Protein AF-A0A4Y9PVJ1-F1 (afdb_monomer)

Secondary structure (DSSP, 8-state):
------------------S--HHHHHHHHHTTSHHHHHHHTTSS-TT-HHHHHHHHHHHHHHHHHHHHTT-S-HHHHHHHHHHHHHHHHHHHHHHSHHHHSTT----TTSSHHHHHHHHHHHHHHHHHHHHHHHHHHHHHHHHHHHHHTT--

Structure (mmCIF, N/CA/C/O backbone):
data_AF-A0A4Y9PVJ1-F1
#
_entry.id   AF-A0A4Y9PVJ1-F1
#
loop_
_atom_site.group_PDB
_atom_site.id
_atom_site.type_symbol
_atom_site.label_atom_id
_atom_site.label_alt_id
_atom_site.label_comp_id
_atom_site.label_asym_id
_atom_site.label_entity_id
_atom_site.label_seq_id
_atom_site.pdbx_PDB_ins_code
_atom_site.Cartn_x
_atom_site.Cartn_y
_atom_site.Cartn_z
_atom_site.occupancy
_atom_site.B_iso_or_equiv
_atom_site.auth_seq_id
_atom_site.auth_comp_id
_atom_site.auth_asym_id
_atom_site.auth_atom_id
_atom_site.pdbx_PDB_model_num
ATOM 1 N N . MET A 1 1 ? -62.135 6.440 25.359 1.00 44.59 1 MET A N 1
ATOM 2 C CA . MET A 1 1 ? -61.695 5.369 24.435 1.00 44.59 1 MET A CA 1
ATOM 3 C C . MET A 1 1 ? -60.782 6.029 23.407 1.00 44.59 1 MET A C 1
ATOM 5 O O . MET A 1 1 ? -61.268 6.647 22.480 1.00 44.59 1 MET A O 1
ATOM 9 N N . SER A 1 2 ? -59.519 6.281 23.752 1.00 53.84 2 SER A N 1
ATOM 10 C CA . SER A 1 2 ? -58.382 5.411 23.409 1.00 53.84 2 SER A CA 1
ATOM 11 C C . SER A 1 2 ? -58.440 4.938 21.954 1.00 53.84 2 SER A C 1
ATOM 13 O O . SER A 1 2 ? -58.954 3.860 21.669 1.00 53.84 2 SER A O 1
ATOM 15 N N . HIS A 1 3 ? -57.945 5.765 21.034 1.00 49.00 3 HIS A N 1
ATOM 16 C CA . HIS A 1 3 ? -57.517 5.283 19.727 1.00 49.00 3 HIS A CA 1
ATOM 17 C C . HIS A 1 3 ? -56.040 5.618 19.564 1.00 49.00 3 HIS A C 1
ATOM 19 O O . HIS A 1 3 ? -55.638 6.694 19.129 1.00 49.00 3 HIS A O 1
ATOM 25 N N . ALA A 1 4 ? -55.251 4.668 20.056 1.00 56.28 4 ALA A N 1
ATOM 26 C CA . ALA A 1 4 ? -53.840 4.517 19.802 1.00 56.28 4 ALA A CA 1
ATOM 27 C C . ALA A 1 4 ? -53.595 4.464 18.290 1.00 56.28 4 ALA A C 1
ATOM 29 O O . ALA A 1 4 ? -53.827 3.449 17.643 1.00 56.28 4 ALA A O 1
ATOM 30 N N . ALA A 1 5 ? -53.110 5.564 17.735 1.00 55.66 5 ALA A N 1
ATOM 31 C CA . ALA A 1 5 ? -52.445 5.573 16.440 1.00 55.66 5 ALA A CA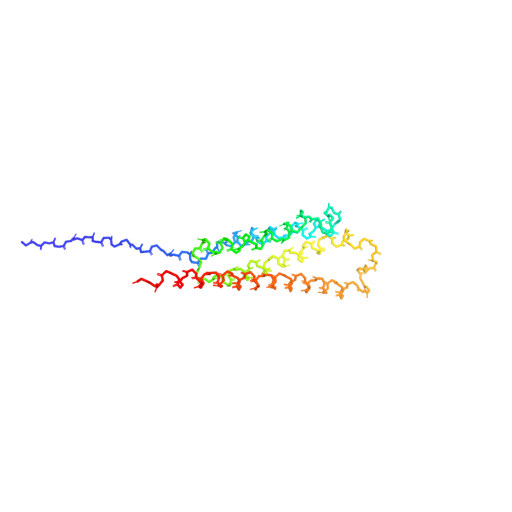 1
ATOM 32 C C . ALA A 1 5 ? -51.217 6.480 16.541 1.00 55.66 5 ALA A C 1
ATOM 34 O O . ALA A 1 5 ? -51.014 7.415 15.771 1.00 55.66 5 ALA A O 1
ATOM 35 N N . SER A 1 6 ? -50.403 6.217 17.563 1.00 55.16 6 SER A N 1
ATOM 36 C CA . SER A 1 6 ? -49.024 6.668 17.618 1.00 55.16 6 SER A CA 1
ATOM 37 C C . SER A 1 6 ? -48.276 5.993 16.472 1.00 55.16 6 SER A C 1
ATOM 39 O O . SER A 1 6 ? -47.779 4.877 16.616 1.00 55.16 6 SER A O 1
ATOM 41 N N . LEU A 1 7 ? -48.215 6.669 15.326 1.00 51.84 7 LEU A N 1
ATOM 42 C CA . LEU A 1 7 ? -47.251 6.395 14.269 1.00 51.84 7 LEU A CA 1
ATOM 43 C C . LEU A 1 7 ? -45.855 6.654 14.847 1.00 51.84 7 LEU A C 1
ATOM 45 O O . LEU A 1 7 ? -45.286 7.734 14.707 1.00 51.84 7 LEU A O 1
ATOM 49 N N . HIS A 1 8 ? -45.328 5.677 15.583 1.00 55.34 8 HIS A N 1
ATOM 50 C CA . HIS A 1 8 ? -43.903 5.573 15.839 1.00 55.34 8 HIS A CA 1
ATOM 51 C C . HIS A 1 8 ? -43.260 5.243 14.499 1.00 55.34 8 HIS A C 1
ATOM 53 O O . HIS A 1 8 ? -43.112 4.085 14.117 1.00 55.34 8 HIS A O 1
ATOM 59 N N . SER A 1 9 ? -42.926 6.294 13.759 1.00 59.53 9 SER A N 1
ATOM 60 C CA . SER A 1 9 ? -41.911 6.238 12.723 1.00 59.53 9 SER A CA 1
ATOM 61 C C . SER A 1 9 ? -40.603 5.890 13.425 1.00 59.53 9 SER A C 1
ATOM 63 O O . SER A 1 9 ? -39.857 6.785 13.816 1.00 59.53 9 SER A O 1
ATOM 65 N N . GLU A 1 10 ? -40.354 4.602 13.671 1.00 61.91 10 GLU A N 1
ATOM 66 C CA . GLU A 1 10 ? -39.024 4.164 14.068 1.00 61.91 10 GLU A CA 1
ATOM 67 C C . GLU A 1 10 ? -38.057 4.644 12.979 1.00 61.91 10 GLU A C 1
ATOM 69 O O . GLU A 1 10 ? -38.246 4.310 11.802 1.00 61.91 10 GLU A O 1
ATOM 74 N N . PRO A 1 11 ? -37.053 5.470 13.322 1.00 59.06 11 PRO A N 1
ATOM 75 C CA . PRO A 1 11 ? -36.020 5.837 12.376 1.00 59.06 11 PRO A CA 1
ATOM 76 C C . PRO A 1 11 ? -35.356 4.545 11.908 1.00 59.06 11 PRO A C 1
ATOM 78 O O . PRO A 1 11 ? -34.665 3.882 12.681 1.00 59.06 11 PRO A O 1
ATOM 81 N N . GLN A 1 12 ? -35.585 4.167 10.649 1.00 62.22 12 GLN A N 1
ATOM 82 C CA . GLN A 1 12 ? -34.888 3.039 10.048 1.00 62.22 12 GLN A CA 1
ATOM 83 C C . GLN A 1 12 ? -33.380 3.279 10.205 1.00 62.22 12 GLN A C 1
ATOM 85 O O . GLN A 1 12 ? -32.890 4.320 9.751 1.00 62.22 12 GLN A O 1
ATOM 90 N N . PRO A 1 13 ? -32.627 2.375 10.857 1.00 50.66 13 PRO A N 1
ATOM 91 C CA . PRO A 1 13 ? -31.193 2.539 10.985 1.00 50.66 13 PRO A CA 1
ATOM 92 C C . PRO A 1 13 ? -30.598 2.468 9.582 1.00 50.66 13 PRO A C 1
ATOM 94 O O . PRO A 1 13 ? -30.535 1.403 8.968 1.00 50.66 13 PRO A O 1
ATOM 97 N N . LEU A 1 14 ? -30.198 3.630 9.061 1.00 58.00 14 LEU A N 1
ATOM 98 C CA . LEU A 1 14 ? -29.535 3.747 7.769 1.00 58.00 14 LEU A CA 1
ATOM 99 C C . LEU A 1 14 ? -28.390 2.723 7.703 1.00 58.00 14 LEU A C 1
ATOM 101 O O . LEU A 1 14 ? -27.620 2.602 8.666 1.00 58.00 14 LEU A O 1
ATOM 105 N N . PRO A 1 15 ? -28.253 1.979 6.591 1.00 51.47 15 PRO A N 1
ATOM 106 C CA . PRO A 1 15 ? -27.235 0.952 6.463 1.00 51.47 15 PRO A CA 1
ATOM 107 C C . PRO A 1 15 ? -25.854 1.577 6.672 1.00 51.47 15 PRO A C 1
ATOM 109 O O . PRO A 1 15 ? -25.400 2.420 5.895 1.00 51.47 15 PRO A O 1
ATOM 112 N N . ARG A 1 16 ? -25.175 1.168 7.752 1.00 55.69 16 ARG A N 1
ATOM 113 C CA . ARG A 1 16 ? -23.785 1.542 8.029 1.00 55.69 16 ARG A CA 1
ATOM 114 C C . ARG A 1 16 ? -22.942 1.056 6.858 1.00 55.69 16 ARG A C 1
ATOM 116 O O . ARG A 1 16 ? -22.674 -0.138 6.750 1.00 55.69 16 ARG A O 1
ATOM 123 N N . ARG A 1 17 ? -22.531 1.973 5.979 1.00 53.47 17 ARG A N 1
ATOM 124 C CA . ARG A 1 17 ? -21.612 1.681 4.874 1.00 53.47 17 ARG A CA 1
ATOM 125 C C . ARG A 1 17 ? -20.253 1.315 5.482 1.00 53.47 17 ARG A C 1
ATOM 127 O O . ARG A 1 17 ? -19.419 2.168 5.769 1.00 53.47 17 ARG A O 1
ATOM 134 N N . SER A 1 18 ? -20.085 0.034 5.784 1.00 54.91 18 SER A N 1
ATOM 135 C CA . SER A 1 18 ? -18.959 -0.549 6.509 1.00 54.91 18 SER A CA 1
ATOM 136 C C . SER A 1 18 ? -17.796 -0.843 5.561 1.00 54.91 18 SER A C 1
ATOM 138 O O . SER A 1 18 ? -17.396 -1.983 5.354 1.00 54.91 18 SER A O 1
ATOM 140 N N . GLY A 1 19 ? -17.229 0.206 4.972 1.00 60.72 19 GLY A N 1
ATOM 141 C CA . GLY A 1 19 ? -16.033 0.098 4.141 1.00 60.72 19 GLY A CA 1
ATOM 142 C C . GLY A 1 19 ? -15.591 1.454 3.607 1.00 60.72 19 GLY A C 1
ATOM 143 O O . GLY A 1 19 ? -16.426 2.290 3.265 1.00 60.72 19 GLY A O 1
ATOM 144 N N . LEU A 1 20 ? -14.275 1.684 3.552 1.00 68.12 20 LEU A N 1
ATOM 145 C CA . LEU A 1 20 ? -13.710 2.826 2.829 1.00 68.12 20 LEU A CA 1
ATOM 146 C C . LEU A 1 20 ? -14.175 2.766 1.359 1.00 68.12 20 LEU A C 1
ATOM 148 O O . LEU A 1 20 ? -14.193 1.677 0.781 1.00 68.12 20 LEU A O 1
ATOM 152 N N . PRO A 1 21 ? -14.572 3.897 0.745 1.00 81.31 21 PRO A N 1
ATOM 153 C CA . PRO A 1 21 ? -14.985 3.895 -0.651 1.00 81.31 21 PRO A CA 1
ATOM 154 C C . PRO A 1 21 ? -13.817 3.444 -1.533 1.00 81.31 21 PRO A C 1
ATOM 156 O O . PRO A 1 21 ? -12.675 3.826 -1.281 1.00 81.31 21 PRO A O 1
ATOM 159 N N . ILE A 1 22 ? -14.104 2.675 -2.589 1.00 76.12 22 ILE A N 1
ATOM 160 C CA . ILE A 1 22 ? -13.098 2.180 -3.550 1.00 76.12 22 ILE A CA 1
ATOM 161 C C . ILE A 1 22 ? -12.188 3.306 -4.055 1.00 76.12 22 ILE A C 1
ATOM 163 O O . ILE A 1 22 ? -10.979 3.126 -4.148 1.00 76.12 22 ILE A O 1
ATOM 167 N N . MET A 1 23 ? -12.744 4.499 -4.274 1.00 78.81 23 MET A N 1
ATOM 168 C CA . MET A 1 23 ? -11.967 5.667 -4.694 1.00 78.81 23 MET A CA 1
ATOM 169 C C . MET A 1 23 ? -10.935 6.109 -3.652 1.00 78.81 23 MET A C 1
ATOM 171 O O . MET A 1 23 ? -9.835 6.496 -4.023 1.00 78.81 23 MET A O 1
ATOM 175 N N . ALA A 1 24 ? -11.235 6.001 -2.353 1.00 79.44 24 ALA A N 1
ATOM 176 C CA . ALA A 1 24 ? -10.250 6.280 -1.309 1.00 79.44 24 ALA A CA 1
ATOM 177 C C . ALA A 1 24 ? -9.152 5.210 -1.265 1.00 79.44 24 ALA A C 1
ATOM 179 O O . ALA A 1 24 ? -8.002 5.546 -1.016 1.00 79.44 24 ALA A O 1
ATOM 180 N N . ILE A 1 25 ? -9.484 3.942 -1.534 1.00 77.25 25 ILE A N 1
ATOM 181 C CA . ILE A 1 25 ? -8.494 2.857 -1.619 1.00 77.25 25 ILE A C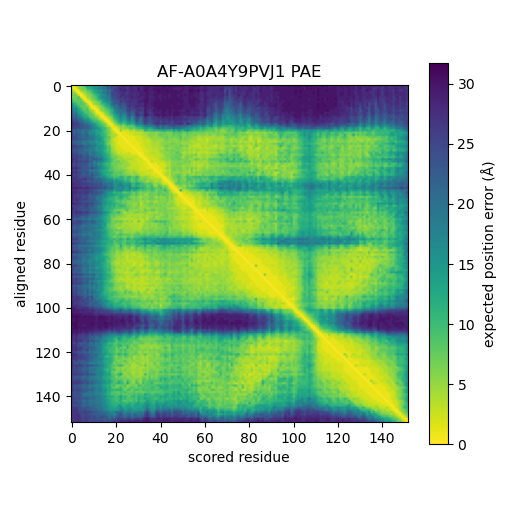A 1
ATOM 182 C C . ILE A 1 25 ? -7.530 3.122 -2.778 1.00 77.25 25 ILE A C 1
ATOM 184 O O . ILE A 1 25 ? -6.321 3.070 -2.579 1.00 77.25 25 ILE A O 1
ATOM 188 N N . ILE A 1 26 ? -8.060 3.462 -3.956 1.00 80.38 26 ILE A N 1
ATOM 189 C CA . ILE A 1 26 ? -7.257 3.780 -5.143 1.00 80.38 26 ILE A CA 1
ATOM 190 C C . ILE A 1 26 ? -6.405 5.028 -4.898 1.00 80.38 26 ILE A C 1
ATOM 192 O O . ILE A 1 26 ? -5.207 4.996 -5.158 1.00 80.38 26 ILE A O 1
ATOM 196 N N . ALA A 1 27 ? -6.987 6.102 -4.355 1.00 81.38 27 ALA A N 1
ATOM 197 C CA . ALA A 1 27 ? -6.254 7.332 -4.063 1.00 81.38 27 ALA A CA 1
ATOM 198 C C . ALA A 1 27 ? -5.105 7.085 -3.076 1.00 81.38 27 ALA A C 1
ATOM 200 O O . ALA A 1 27 ? -3.972 7.473 -3.340 1.00 81.38 27 ALA A O 1
ATOM 201 N N . LEU A 1 28 ? -5.369 6.381 -1.971 1.00 81.00 28 LEU A N 1
ATOM 202 C CA . LEU A 1 28 ? -4.340 6.034 -0.991 1.00 81.00 28 LEU A CA 1
ATOM 203 C C . LEU A 1 28 ? -3.262 5.130 -1.595 1.00 81.00 28 LEU A C 1
ATOM 205 O O . LEU A 1 28 ? -2.082 5.350 -1.339 1.00 81.00 28 LEU A O 1
ATOM 209 N N . ALA A 1 29 ? -3.643 4.147 -2.410 1.00 80.00 29 ALA A N 1
ATOM 210 C CA . ALA A 1 29 ? -2.696 3.278 -3.098 1.00 80.00 29 ALA A CA 1
ATOM 211 C C . ALA A 1 29 ? -1.792 4.063 -4.063 1.00 80.00 29 ALA A C 1
ATOM 213 O O . ALA A 1 29 ? -0.586 3.823 -4.099 1.00 80.00 29 ALA A O 1
ATOM 214 N N . ALA A 1 30 ? -2.360 5.024 -4.796 1.00 81.31 30 ALA A N 1
ATOM 215 C CA . ALA A 1 30 ? -1.637 5.845 -5.758 1.00 81.31 30 ALA A CA 1
ATOM 216 C C . ALA A 1 30 ? -0.567 6.726 -5.098 1.00 81.31 30 ALA A C 1
ATOM 218 O O . ALA A 1 30 ? 0.472 6.946 -5.708 1.00 81.31 30 ALA A O 1
ATOM 219 N N . LEU A 1 31 ? -0.756 7.162 -3.844 1.00 84.44 31 LEU A N 1
ATOM 220 C CA . LEU A 1 31 ? 0.240 7.967 -3.119 1.00 84.44 31 LEU A CA 1
ATOM 221 C C . LEU A 1 31 ? 1.599 7.275 -2.967 1.00 84.44 31 LEU A C 1
ATOM 223 O O . LEU A 1 31 ? 2.603 7.954 -2.785 1.00 84.44 31 LEU A O 1
ATOM 227 N N . ARG A 1 32 ? 1.642 5.941 -3.023 1.00 81.12 32 ARG A N 1
ATOM 228 C CA . ARG A 1 32 ? 2.896 5.193 -2.907 1.00 81.12 32 ARG A CA 1
ATOM 229 C C . ARG A 1 32 ? 3.701 5.150 -4.204 1.00 81.12 32 ARG A C 1
ATOM 231 O O . ARG A 1 32 ? 4.889 4.881 -4.145 1.00 81.12 32 ARG A O 1
ATOM 238 N N . VAL A 1 33 ? 3.077 5.397 -5.353 1.00 78.88 33 VAL A N 1
ATOM 239 C CA . VAL A 1 33 ? 3.718 5.233 -6.668 1.00 78.88 33 VAL A CA 1
ATOM 240 C C . VAL A 1 33 ? 4.789 6.296 -6.961 1.00 78.88 33 VAL A C 1
ATOM 242 O O . VAL A 1 33 ? 5.851 5.904 -7.433 1.00 78.88 33 VAL A O 1
ATOM 245 N N . PRO A 1 34 ? 4.584 7.603 -6.686 1.00 79.06 34 PRO A N 1
ATOM 246 C CA . PRO A 1 34 ? 5.541 8.632 -7.087 1.00 79.06 34 PRO A CA 1
ATOM 247 C C . PRO A 1 34 ? 6.932 8.455 -6.479 1.00 79.06 34 PRO A C 1
ATOM 249 O O . PRO A 1 34 ? 7.910 8.610 -7.195 1.00 79.06 34 PRO A O 1
ATOM 252 N N . GLY A 1 35 ? 7.024 8.120 -5.187 1.00 79.88 35 GLY A N 1
ATOM 253 C CA . GLY A 1 35 ? 8.302 8.071 -4.466 1.00 79.88 35 GLY A CA 1
ATOM 254 C C . GLY A 1 35 ? 9.324 7.108 -5.077 1.00 79.88 35 GLY A C 1
ATOM 255 O O . GLY A 1 35 ? 10.360 7.575 -5.538 1.00 79.88 35 GLY A O 1
ATOM 256 N N . PRO A 1 36 ? 9.016 5.801 -5.157 1.00 77.00 36 PRO A N 1
ATOM 257 C CA . PRO A 1 36 ? 9.905 4.815 -5.768 1.00 77.00 36 PRO A CA 1
ATOM 258 C C . PRO A 1 36 ? 10.232 5.125 -7.231 1.00 77.00 36 PRO A C 1
ATOM 260 O O . PRO A 1 36 ? 11.357 4.939 -7.663 1.00 77.00 36 PRO A O 1
ATOM 263 N N . VAL A 1 37 ? 9.265 5.642 -7.998 1.00 79.12 37 VAL A N 1
ATOM 264 C CA . VAL A 1 37 ? 9.491 5.988 -9.410 1.00 79.12 37 VAL A CA 1
ATOM 265 C C . VAL A 1 37 ? 10.467 7.161 -9.554 1.00 79.12 37 VAL A C 1
ATOM 267 O O . VAL A 1 37 ? 11.302 7.151 -10.448 1.00 79.12 37 VAL A O 1
ATOM 270 N N . LEU A 1 38 ? 10.371 8.173 -8.689 1.00 79.88 38 LEU A N 1
ATOM 271 C CA . LEU A 1 38 ? 11.276 9.327 -8.686 1.00 79.88 38 LEU A CA 1
ATOM 272 C C . LEU A 1 38 ? 12.705 8.946 -8.268 1.00 79.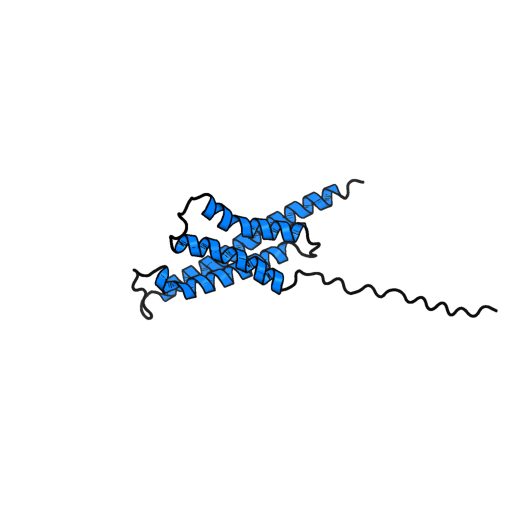88 38 LEU A C 1
ATOM 274 O O . LEU A 1 38 ? 13.659 9.479 -8.831 1.00 79.88 38 LEU A O 1
ATOM 278 N N . GLU A 1 39 ? 12.843 8.049 -7.290 1.00 81.38 39 GLU A N 1
ATOM 279 C CA . GLU A 1 39 ? 14.133 7.504 -6.847 1.00 81.38 39 GLU A CA 1
ATOM 280 C C . GLU A 1 39 ? 14.790 6.667 -7.950 1.00 81.38 39 GLU A C 1
ATOM 282 O O . GLU A 1 39 ? 15.950 6.890 -8.287 1.00 81.38 39 GLU A O 1
ATOM 287 N N . ASP A 1 40 ? 14.027 5.784 -8.594 1.00 76.25 40 ASP A N 1
ATOM 288 C CA . ASP A 1 40 ? 14.543 4.923 -9.660 1.00 76.25 40 ASP A CA 1
ATOM 289 C C . ASP A 1 40 ? 14.894 5.685 -10.945 1.00 76.25 40 ASP A C 1
ATOM 291 O O . ASP A 1 40 ? 15.777 5.269 -11.688 1.00 76.25 40 ASP A O 1
ATOM 295 N N . LEU A 1 41 ? 14.241 6.823 -11.201 1.00 76.81 41 LEU A N 1
ATOM 296 C CA . LEU A 1 41 ? 14.619 7.745 -12.278 1.00 76.81 41 LEU A CA 1
ATOM 297 C C . LEU A 1 41 ? 15.865 8.586 -11.944 1.00 76.81 41 LEU A C 1
ATOM 299 O O . LEU A 1 41 ? 16.280 9.406 -12.761 1.00 76.81 41 LEU A O 1
ATOM 303 N N . GLY A 1 42 ? 16.433 8.445 -10.742 1.00 74.50 42 GLY A N 1
ATOM 304 C CA . GLY A 1 42 ? 17.575 9.236 -10.280 1.00 74.50 42 GLY A CA 1
ATOM 305 C C . GLY A 1 42 ? 17.252 10.713 -10.034 1.00 74.50 42 GLY A C 1
ATOM 306 O O . GLY A 1 42 ? 18.163 11.525 -9.912 1.00 74.50 42 GLY A O 1
ATOM 307 N N . ILE A 1 43 ? 15.965 11.082 -9.975 1.00 76.12 43 ILE A N 1
ATOM 308 C CA . ILE A 1 43 ? 15.521 12.455 -9.675 1.00 76.12 43 ILE A CA 1
ATOM 309 C C . ILE A 1 43 ? 15.660 12.734 -8.175 1.00 76.12 43 ILE A C 1
ATOM 311 O O . ILE A 1 43 ? 15.950 13.860 -7.775 1.00 76.12 43 ILE A O 1
ATOM 315 N N . LEU A 1 44 ? 15.430 11.712 -7.351 1.00 74.75 44 LEU A N 1
ATOM 316 C CA . LEU A 1 44 ? 15.718 11.734 -5.922 1.00 74.75 44 LEU A CA 1
ATOM 317 C C . LEU A 1 44 ? 16.950 10.875 -5.661 1.00 74.75 44 LEU A C 1
ATOM 319 O O . LEU A 1 44 ? 17.005 9.726 -6.094 1.00 74.75 44 LEU A O 1
ATOM 323 N N . GLU A 1 45 ? 17.923 11.415 -4.932 1.00 74.25 45 GLU A N 1
ATOM 324 C CA . GLU A 1 45 ? 19.096 10.642 -4.540 1.00 74.25 45 GLU A CA 1
ATOM 325 C C . GLU A 1 45 ? 18.713 9.608 -3.469 1.00 74.25 45 GLU A C 1
ATOM 327 O O . GLU A 1 45 ? 18.118 9.923 -2.428 1.00 74.25 45 GLU A O 1
ATOM 332 N N . ALA A 1 46 ? 19.060 8.346 -3.731 1.00 63.69 46 ALA A N 1
ATOM 333 C CA . ALA A 1 46 ? 18.821 7.252 -2.803 1.00 63.69 46 ALA A CA 1
ATOM 334 C C . ALA A 1 46 ? 19.560 7.508 -1.478 1.00 63.69 46 ALA A C 1
ATOM 336 O O . ALA A 1 46 ? 20.782 7.651 -1.441 1.00 63.69 46 ALA A O 1
ATOM 337 N N . GLY A 1 47 ? 18.811 7.556 -0.373 1.00 63.50 47 GLY A N 1
ATOM 338 C CA . GLY A 1 47 ? 19.347 7.832 0.965 1.00 63.50 47 GLY A CA 1
ATOM 339 C C . GLY A 1 47 ? 19.175 9.271 1.458 1.00 63.50 47 GLY A C 1
ATOM 340 O O . GLY A 1 47 ? 19.412 9.528 2.641 1.00 63.50 47 GLY A O 1
ATOM 341 N N . GLU A 1 48 ? 18.685 10.194 0.628 1.00 77.88 48 GLU A N 1
ATOM 342 C CA . GLU A 1 48 ? 18.226 11.486 1.132 1.00 77.88 48 GLU A CA 1
ATOM 343 C C . GLU A 1 48 ? 16.978 11.328 2.009 1.00 77.88 48 GLU A C 1
ATOM 345 O O . GLU A 1 48 ? 16.076 10.528 1.737 1.00 77.88 48 GLU A O 1
ATOM 350 N N . TRP A 1 49 ? 16.882 12.160 3.051 1.00 74.19 49 TRP A N 1
ATOM 351 C CA . TRP A 1 49 ? 15.718 12.196 3.942 1.00 74.19 49 TRP A CA 1
ATOM 352 C C . TRP A 1 49 ? 14.400 12.366 3.179 1.00 74.19 49 TRP A C 1
ATOM 354 O O . TRP A 1 49 ? 13.384 11.798 3.578 1.00 74.19 49 TRP A O 1
ATOM 364 N N . THR A 1 50 ? 14.421 13.102 2.067 1.00 73.44 50 THR A N 1
ATOM 365 C CA . THR A 1 50 ? 13.264 13.310 1.192 1.00 73.44 50 THR A CA 1
ATOM 366 C C . THR A 1 50 ? 12.786 12.002 0.559 1.00 73.44 50 THR A C 1
ATOM 368 O O . THR A 1 50 ? 11.589 11.724 0.617 1.00 73.44 50 THR A O 1
ATOM 371 N N . SER A 1 51 ? 13.693 11.169 0.030 1.00 69.75 51 SER A N 1
ATOM 372 C CA . SER A 1 51 ? 13.359 9.858 -0.554 1.00 69.75 51 SER A CA 1
ATOM 373 C C . SER A 1 51 ? 12.750 8.922 0.498 1.00 69.75 51 SER A C 1
ATOM 375 O O . SER A 1 51 ? 11.661 8.365 0.317 1.00 69.75 51 SER A O 1
ATOM 377 N N . VAL A 1 52 ? 13.382 8.851 1.676 1.00 72.38 52 VAL A N 1
ATOM 378 C CA . VAL A 1 52 ? 12.894 8.038 2.801 1.00 72.38 52 VAL A CA 1
ATOM 379 C C . VAL A 1 52 ? 11.493 8.482 3.223 1.00 72.38 52 VAL A C 1
ATOM 381 O O . VAL A 1 52 ? 10.585 7.659 3.347 1.00 72.38 52 VAL A O 1
ATOM 384 N N . LEU A 1 53 ? 11.280 9.785 3.413 1.00 78.94 53 LEU A N 1
ATOM 385 C CA . LEU A 1 53 ? 9.971 10.317 3.780 1.00 78.94 53 LEU A CA 1
ATOM 386 C C . LEU A 1 53 ? 8.918 9.996 2.720 1.00 78.94 53 LEU A C 1
ATOM 388 O O . LEU A 1 53 ? 7.823 9.570 3.076 1.00 78.94 53 LEU A O 1
ATOM 392 N N . LEU A 1 54 ? 9.237 10.143 1.436 1.00 77.06 54 LEU A N 1
ATOM 393 C CA . LEU A 1 54 ? 8.291 9.902 0.348 1.00 77.06 54 LEU A CA 1
ATOM 394 C C . LEU A 1 54 ? 7.926 8.414 0.205 1.00 77.06 54 LEU A C 1
ATOM 396 O O . LEU A 1 54 ? 6.792 8.091 -0.147 1.00 77.06 54 LEU A O 1
ATOM 400 N N . SER A 1 55 ? 8.849 7.512 0.544 1.00 72.56 55 SER A N 1
ATOM 401 C CA . SER A 1 55 ? 8.630 6.062 0.539 1.00 72.56 55 SER A CA 1
ATOM 402 C C . SER A 1 55 ? 7.797 5.581 1.740 1.00 72.56 55 SER A C 1
ATOM 404 O O . SER A 1 55 ? 6.889 4.755 1.593 1.00 72.56 55 SER A O 1
AT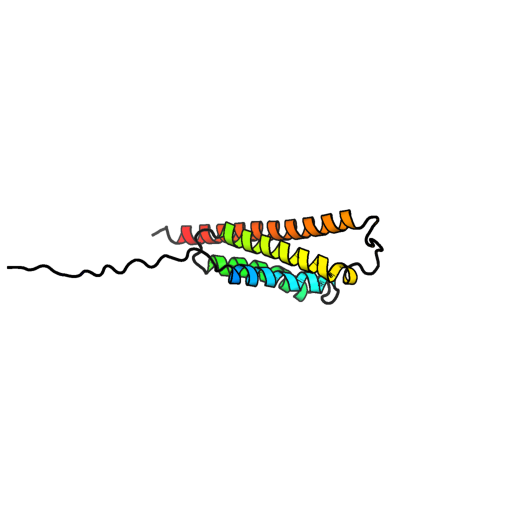OM 406 N N . TRP A 1 56 ? 8.036 6.141 2.934 1.00 75.19 56 TRP A N 1
ATOM 407 C CA . TRP A 1 56 ? 7.370 5.715 4.176 1.00 75.19 56 TRP A CA 1
ATOM 408 C C . TRP A 1 56 ? 6.077 6.476 4.502 1.00 75.19 56 TRP A C 1
ATOM 410 O O . TRP A 1 56 ? 5.169 5.903 5.116 1.00 75.19 56 TRP A O 1
ATOM 420 N N . ALA A 1 57 ? 5.943 7.737 4.083 1.00 80.50 57 ALA A N 1
ATOM 421 C CA . ALA A 1 57 ? 4.761 8.559 4.355 1.00 80.50 57 ALA A CA 1
ATOM 422 C C . ALA A 1 57 ? 3.440 7.935 3.860 1.00 80.50 57 ALA A C 1
ATOM 424 O O . ALA A 1 57 ? 2.466 7.969 4.619 1.00 80.50 57 ALA A O 1
ATOM 425 N N . PRO A 1 58 ? 3.363 7.308 2.668 1.00 79.12 58 PRO A N 1
ATOM 426 C CA . PRO A 1 58 ? 2.139 6.660 2.200 1.00 79.12 58 PRO A CA 1
ATOM 427 C C . PRO A 1 58 ? 1.691 5.526 3.129 1.00 79.12 58 PRO A C 1
ATOM 429 O O . PRO A 1 58 ? 0.517 5.445 3.486 1.00 79.12 58 PRO A O 1
ATOM 432 N N . VAL A 1 59 ? 2.628 4.690 3.588 1.00 74.94 59 VAL A N 1
ATOM 433 C CA . VAL A 1 59 ? 2.333 3.568 4.494 1.00 74.94 59 VAL A CA 1
ATOM 434 C C . VAL A 1 59 ? 1.841 4.083 5.847 1.00 74.94 59 VAL A C 1
ATOM 436 O O . VAL A 1 59 ? 0.830 3.601 6.364 1.00 74.94 59 VAL A O 1
ATOM 439 N N . ALA A 1 60 ? 2.506 5.103 6.396 1.00 79.38 60 ALA A N 1
ATOM 440 C CA . ALA A 1 60 ? 2.080 5.753 7.632 1.00 79.38 60 ALA A CA 1
ATOM 441 C C . ALA A 1 60 ? 0.668 6.3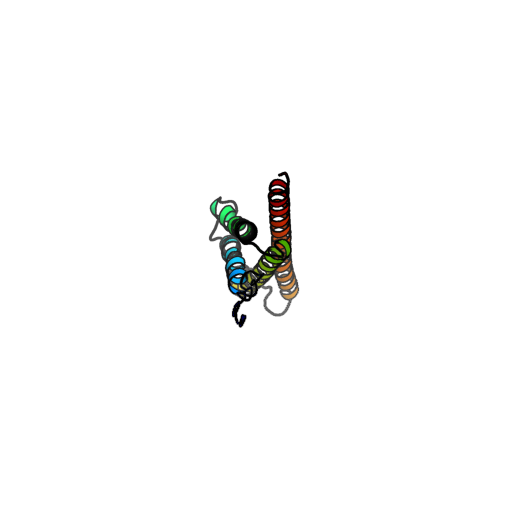53 7.500 1.00 79.38 60 ALA A C 1
ATOM 443 O O . ALA A 1 60 ? -0.166 6.192 8.395 1.00 79.38 60 ALA A O 1
ATOM 444 N N . LEU A 1 61 ? 0.366 6.975 6.357 1.00 83.00 61 LEU A N 1
ATOM 445 C CA . LEU A 1 61 ? -0.944 7.555 6.080 1.00 83.00 61 LEU A CA 1
ATOM 446 C C . LEU A 1 61 ? -2.044 6.489 6.003 1.00 83.00 61 LEU A C 1
ATOM 448 O O . LEU A 1 61 ? -3.126 6.695 6.551 1.00 83.00 61 LEU A O 1
ATOM 452 N N . TRP A 1 62 ? -1.793 5.333 5.380 1.00 81.44 62 TRP A N 1
ATOM 453 C CA . TRP A 1 62 ? -2.770 4.236 5.329 1.00 81.44 62 TRP A CA 1
ATOM 454 C C . TRP A 1 62 ? -3.149 3.753 6.726 1.00 81.44 62 TRP A C 1
ATOM 456 O O . TRP A 1 62 ? -4.333 3.572 7.024 1.00 81.44 62 TRP A O 1
ATOM 466 N N . ILE A 1 63 ? -2.142 3.582 7.588 1.00 73.69 63 ILE A N 1
ATOM 467 C CA . ILE A 1 63 ? -2.329 3.176 8.982 1.00 73.69 63 ILE A CA 1
ATOM 468 C C . ILE A 1 63 ? -3.141 4.243 9.719 1.00 73.69 63 ILE A C 1
ATOM 470 O O . ILE A 1 63 ? -4.149 3.910 10.340 1.00 73.69 63 ILE A O 1
ATOM 474 N N . ALA A 1 64 ? -2.767 5.521 9.600 1.00 78.75 64 ALA A N 1
ATOM 475 C CA . ALA A 1 64 ? -3.481 6.624 10.238 1.00 78.75 64 ALA A CA 1
ATOM 476 C C . ALA A 1 64 ? -4.958 6.671 9.817 1.00 78.75 64 ALA A C 1
ATOM 478 O O . ALA A 1 64 ? -5.844 6.722 10.671 1.00 78.75 64 ALA A O 1
ATOM 479 N N . VAL A 1 65 ? -5.249 6.572 8.516 1.00 79.25 65 VAL A N 1
ATOM 480 C CA . VAL A 1 65 ? -6.625 6.584 8.000 1.00 79.25 65 VAL A CA 1
ATOM 481 C C . VAL A 1 65 ? -7.437 5.418 8.560 1.00 79.25 65 VAL A C 1
ATOM 483 O O . VAL A 1 65 ? -8.579 5.619 8.970 1.00 79.25 65 VAL A O 1
ATOM 486 N N . VAL A 1 66 ? -6.871 4.210 8.605 1.00 75.69 66 VAL A N 1
ATOM 487 C CA . VAL A 1 66 ? -7.561 3.006 9.097 1.00 75.69 66 VAL A CA 1
ATOM 488 C C . VAL A 1 66 ? -7.732 2.999 10.618 1.00 75.69 66 VAL A C 1
ATOM 490 O O . VAL A 1 66 ? -8.703 2.428 11.112 1.00 75.69 66 VAL A O 1
ATOM 493 N N . VAL A 1 67 ? -6.831 3.639 11.364 1.00 71.44 67 VAL A N 1
ATOM 494 C CA . VAL A 1 67 ? -6.963 3.816 12.818 1.00 71.44 67 VAL A CA 1
ATOM 495 C C . VAL A 1 67 ? -8.029 4.866 13.149 1.00 71.44 67 VAL A C 1
ATOM 497 O O . VAL A 1 67 ? -8.833 4.645 14.052 1.00 71.44 67 VAL A O 1
ATOM 500 N N . ILE A 1 68 ? -8.075 5.980 12.409 1.00 75.94 68 ILE A N 1
ATOM 501 C CA . ILE A 1 68 ? -9.020 7.085 12.647 1.00 75.94 68 ILE A CA 1
ATOM 502 C C . ILE A 1 68 ? -10.431 6.737 12.148 1.00 75.94 68 ILE A C 1
ATOM 504 O O . ILE A 1 68 ? -11.427 7.105 12.772 1.00 75.94 68 ILE A O 1
ATOM 508 N N . ARG A 1 69 ? -10.556 6.032 11.016 1.00 75.06 69 ARG A N 1
ATOM 509 C CA . ARG A 1 69 ? -11.857 5.637 10.459 1.00 75.06 69 ARG A CA 1
ATOM 510 C C . ARG A 1 69 ? -12.341 4.333 11.104 1.00 75.06 69 ARG A C 1
ATOM 512 O O . ARG A 1 69 ? -11.615 3.343 11.092 1.00 75.06 69 ARG A O 1
ATOM 519 N N . PRO A 1 70 ? -13.601 4.254 11.566 1.00 64.12 70 PRO A N 1
ATOM 520 C CA . PRO A 1 70 ? -14.180 3.008 12.055 1.00 64.12 70 PRO A CA 1
ATOM 521 C C . PRO A 1 70 ? -14.457 2.037 10.894 1.00 64.12 70 PRO A C 1
ATOM 523 O O . PRO A 1 70 ? -15.574 1.929 10.393 1.00 64.12 70 PRO A O 1
ATOM 526 N N . VAL A 1 71 ? -13.428 1.313 10.450 1.00 68.62 71 VAL A N 1
ATOM 527 C CA . VAL A 1 71 ? -13.549 0.211 9.487 1.00 68.62 71 VAL A CA 1
ATOM 528 C C . VAL A 1 71 ? -13.749 -1.119 10.207 1.00 68.62 71 VAL A C 1
ATOM 530 O O . VAL A 1 71 ? -13.080 -1.433 11.192 1.00 68.62 71 VAL A O 1
ATOM 533 N N . ALA A 1 72 ? -14.674 -1.931 9.690 1.00 69.00 72 ALA A N 1
ATOM 534 C CA . ALA A 1 72 ? -15.011 -3.231 10.270 1.00 69.00 72 ALA A CA 1
ATOM 535 C C . ALA A 1 72 ? -13.830 -4.219 10.229 1.00 69.00 72 ALA A C 1
ATOM 537 O O . ALA A 1 72 ? -13.679 -5.042 11.129 1.00 69.00 72 ALA A O 1
ATOM 538 N N . ARG A 1 73 ? -12.987 -4.130 9.190 1.00 74.38 73 ARG A N 1
ATOM 539 C CA . ARG A 1 73 ? -11.868 -5.049 8.927 1.00 74.38 73 ARG A CA 1
ATOM 540 C C . ARG A 1 73 ? -10.593 -4.256 8.577 1.00 74.38 73 ARG A C 1
ATOM 542 O O . ARG A 1 73 ? -10.256 -4.147 7.397 1.00 74.38 73 ARG A O 1
ATOM 549 N N . PRO A 1 74 ? -9.894 -3.678 9.574 1.00 73.50 74 PRO A N 1
ATOM 550 C CA . PRO A 1 74 ? -8.747 -2.791 9.350 1.00 73.50 74 PRO A CA 1
ATOM 551 C C . PRO A 1 74 ? -7.600 -3.489 8.611 1.00 73.50 74 PRO A C 1
ATOM 553 O O . PRO A 1 74 ? -7.108 -2.957 7.623 1.00 73.50 74 PRO A O 1
ATOM 556 N N . PHE A 1 75 ? -7.255 -4.719 9.012 1.00 76.31 75 PHE A N 1
ATOM 557 C CA . PHE A 1 75 ? -6.211 -5.516 8.362 1.00 76.31 75 PHE A CA 1
ATOM 558 C C . PHE A 1 75 ? -6.472 -5.701 6.861 1.00 76.31 75 PHE A C 1
ATOM 560 O O . PHE A 1 75 ? -5.642 -5.334 6.037 1.00 76.31 75 PHE A O 1
ATOM 567 N N . LEU A 1 76 ? -7.660 -6.202 6.501 1.00 76.94 76 LEU A N 1
ATOM 568 C CA . LEU A 1 76 ? -8.026 -6.441 5.100 1.00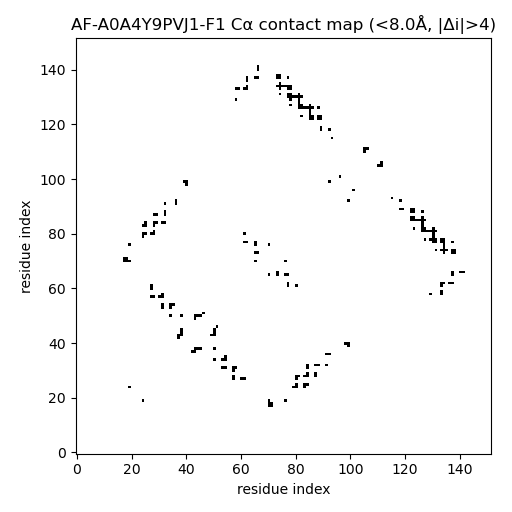 76.94 76 LEU A CA 1
ATOM 569 C C . LEU A 1 76 ? -8.098 -5.149 4.285 1.00 76.94 76 LEU A C 1
ATOM 571 O O . LEU A 1 76 ? -7.821 -5.167 3.091 1.00 76.94 76 LEU A O 1
ATOM 575 N N . THR A 1 77 ? -8.439 -4.029 4.924 1.00 80.94 77 THR A N 1
ATOM 576 C CA . THR A 1 77 ? -8.481 -2.730 4.250 1.00 80.94 77 THR A CA 1
ATOM 577 C C . THR A 1 77 ? -7.078 -2.264 3.872 1.00 80.94 77 THR A C 1
ATOM 579 O O . THR A 1 77 ? -6.854 -1.905 2.721 1.00 80.94 77 THR A O 1
ATOM 582 N N . VAL A 1 78 ? -6.114 -2.323 4.798 1.00 79.12 78 VAL A N 1
ATOM 583 C CA . VAL A 1 78 ? -4.718 -1.951 4.498 1.00 79.12 78 VAL A CA 1
ATOM 584 C C . VAL A 1 78 ? -4.072 -2.949 3.540 1.00 79.12 78 VAL A C 1
ATOM 586 O O . VAL A 1 78 ? -3.354 -2.537 2.634 1.00 79.12 78 VAL A O 1
ATOM 589 N N . LEU A 1 79 ? -4.380 -4.243 3.669 1.00 79.94 79 LEU A N 1
ATOM 590 C CA . LEU A 1 79 ? -3.915 -5.262 2.731 1.00 79.94 79 LEU A CA 1
ATOM 591 C C . LEU A 1 79 ? -4.410 -4.979 1.306 1.00 79.94 79 LEU A C 1
ATOM 593 O O . LEU A 1 79 ? -3.622 -5.040 0.368 1.00 79.94 79 LEU A O 1
ATOM 597 N N . ALA A 1 80 ? -5.687 -4.620 1.142 1.00 80.75 80 ALA A N 1
ATOM 598 C CA . ALA A 1 80 ? -6.249 -4.253 -0.155 1.00 80.75 80 ALA A CA 1
ATOM 599 C C . ALA A 1 80 ? -5.601 -2.984 -0.731 1.00 80.75 80 ALA A C 1
ATOM 601 O O . ALA A 1 80 ? -5.296 -2.947 -1.924 1.00 80.75 80 ALA A O 1
ATOM 602 N N . ILE A 1 81 ? -5.341 -1.967 0.102 1.00 83.75 81 ILE A N 1
ATOM 603 C CA . ILE A 1 81 ? -4.612 -0.758 -0.315 1.00 83.75 81 ILE A CA 1
ATOM 604 C C . ILE A 1 81 ? -3.192 -1.125 -0.771 1.00 83.75 81 ILE A C 1
ATOM 606 O O . ILE A 1 81 ? -2.779 -0.723 -1.857 1.00 83.75 81 ILE A O 1
ATOM 610 N N . GLY A 1 82 ? -2.468 -1.943 -0.002 1.00 81.44 82 GLY A N 1
ATOM 611 C CA . GLY A 1 82 ? -1.117 -2.386 -0.346 1.00 81.44 82 GLY A CA 1
ATOM 612 C C . GLY A 1 82 ? -1.069 -3.223 -1.625 1.00 81.44 82 GLY A C 1
ATOM 613 O O . GLY A 1 82 ? -0.258 -2.942 -2.505 1.00 81.44 82 GLY A O 1
ATOM 614 N N . ALA A 1 83 ? -1.984 -4.179 -1.797 1.00 80.25 83 ALA A N 1
ATOM 615 C CA . ALA A 1 83 ? -2.093 -4.959 -3.030 1.00 80.25 83 ALA A CA 1
ATOM 616 C C . ALA A 1 83 ? -2.386 -4.063 -4.246 1.00 80.25 83 ALA A C 1
ATOM 618 O O . ALA A 1 83 ? -1.710 -4.170 -5.267 1.00 80.25 83 ALA A O 1
ATOM 619 N N . THR A 1 84 ? -3.326 -3.120 -4.110 1.00 83.44 84 THR A N 1
ATOM 620 C CA . THR A 1 84 ? -3.641 -2.136 -5.161 1.00 83.44 84 THR A CA 1
ATOM 621 C C . THR A 1 84 ? -2.423 -1.269 -5.482 1.00 83.44 84 THR A C 1
ATOM 623 O O . THR A 1 84 ? -2.137 -1.024 -6.649 1.00 83.44 84 THR A O 1
ATOM 626 N N . SER A 1 85 ? -1.660 -0.856 -4.464 1.00 82.00 85 SER A N 1
ATOM 627 C CA . SER A 1 85 ? -0.429 -0.085 -4.661 1.00 82.00 85 SER A CA 1
ATOM 628 C C . SER A 1 85 ? 0.619 -0.875 -5.443 1.00 82.00 85 SER A C 1
ATOM 630 O O . SER A 1 85 ? 1.230 -0.316 -6.342 1.00 82.00 85 SER A O 1
ATOM 632 N N . GLY A 1 86 ? 0.771 -2.178 -5.171 1.00 81.44 86 GLY A N 1
ATOM 633 C CA . GLY A 1 86 ? 1.677 -3.055 -5.915 1.00 81.44 86 GLY A CA 1
ATOM 634 C C . GLY A 1 86 ? 1.278 -3.183 -7.379 1.00 81.44 86 GLY A C 1
ATOM 635 O O . GLY A 1 86 ? 2.130 -3.089 -8.253 1.00 81.44 86 GLY A O 1
ATOM 636 N N . VAL A 1 87 ? -0.021 -3.320 -7.662 1.00 85.81 87 VAL A N 1
ATOM 637 C CA . VAL A 1 87 ? -0.535 -3.339 -9.042 1.00 85.81 87 VAL A CA 1
ATOM 638 C C . VAL A 1 87 ? -0.229 -2.026 -9.762 1.00 85.81 87 VAL A C 1
ATOM 640 O O . VAL A 1 87 ? 0.295 -2.052 -10.872 1.00 85.81 87 VAL A O 1
ATOM 643 N N . LEU A 1 88 ? -0.515 -0.879 -9.138 1.00 82.75 88 LEU A N 1
ATOM 644 C CA . LEU A 1 88 ? -0.214 0.430 -9.725 1.00 82.75 88 LEU A CA 1
ATOM 645 C C . LEU A 1 88 ? 1.288 0.623 -9.954 1.00 82.75 88 LEU A C 1
ATOM 647 O O . LEU A 1 88 ? 1.683 1.169 -10.979 1.00 82.75 88 LEU A O 1
ATOM 651 N N . LEU A 1 89 ? 2.112 0.136 -9.027 1.00 82.12 89 LEU A N 1
ATOM 652 C CA . LEU A 1 89 ? 3.561 0.182 -9.142 1.00 82.12 89 LEU A CA 1
ATOM 653 C C . LEU A 1 89 ? 4.037 -0.652 -10.336 1.00 82.12 89 LEU A C 1
ATOM 655 O O . LEU A 1 89 ? 4.774 -0.147 -11.172 1.00 82.12 89 LEU A O 1
ATOM 659 N N . VAL A 1 90 ? 3.550 -1.889 -10.482 1.00 81.94 90 VAL A N 1
ATOM 660 C CA . VAL A 1 90 ? 3.842 -2.727 -11.655 1.00 81.94 90 VAL A CA 1
ATOM 661 C C . VAL A 1 90 ? 3.462 -2.010 -12.945 1.00 81.94 90 VAL A C 1
ATOM 663 O O . VAL A 1 90 ? 4.264 -1.983 -13.872 1.00 81.94 90 VAL A O 1
ATOM 666 N N . ILE A 1 91 ? 2.277 -1.398 -13.005 1.00 85.44 91 ILE A N 1
ATOM 667 C CA . ILE A 1 91 ? 1.853 -0.624 -14.178 1.00 85.44 91 ILE A CA 1
ATOM 668 C C . ILE A 1 91 ? 2.848 0.508 -14.458 1.00 85.44 91 ILE A C 1
ATOM 670 O O . ILE A 1 91 ? 3.276 0.655 -15.599 1.00 85.44 91 ILE A O 1
ATOM 674 N N . ALA A 1 92 ? 3.266 1.262 -13.438 1.00 82.25 92 ALA A N 1
ATOM 675 C CA . ALA A 1 92 ? 4.248 2.331 -13.594 1.00 82.25 92 ALA A CA 1
ATOM 676 C C . ALA A 1 92 ? 5.589 1.809 -14.140 1.00 82.25 92 ALA A C 1
ATOM 678 O O . ALA A 1 92 ? 6.059 2.323 -15.150 1.00 82.25 92 ALA A O 1
ATOM 679 N N . TYR A 1 93 ? 6.154 0.740 -13.569 1.00 80.06 93 TYR A N 1
ATOM 680 C CA . TYR A 1 93 ? 7.400 0.132 -14.063 1.00 80.06 93 TYR A CA 1
ATOM 681 C C . TYR A 1 93 ? 7.280 -0.413 -15.486 1.00 80.06 93 TYR A C 1
ATOM 683 O O . TYR A 1 93 ? 8.225 -0.321 -16.263 1.00 80.06 93 TYR A O 1
ATOM 691 N N . GLN A 1 94 ? 6.130 -0.984 -15.853 1.00 80.75 94 GLN A N 1
ATOM 692 C CA . GLN A 1 94 ? 5.914 -1.455 -17.221 1.00 80.75 94 GLN A CA 1
ATOM 693 C C . GLN A 1 94 ? 5.798 -0.290 -18.216 1.00 80.75 94 GLN A C 1
ATOM 695 O O . GLN A 1 94 ? 6.265 -0.422 -19.346 1.00 80.75 94 GLN A O 1
ATOM 700 N N . LEU A 1 95 ? 5.212 0.844 -17.814 1.00 84.25 95 LEU A N 1
ATOM 701 C CA . LEU A 1 95 ? 5.114 2.047 -18.648 1.00 84.25 95 LEU A CA 1
ATOM 702 C C . LEU A 1 95 ? 6.456 2.782 -18.775 1.00 84.25 95 LEU A C 1
ATOM 704 O O . LEU A 1 95 ? 6.783 3.266 -19.855 1.00 84.25 95 LEU A O 1
ATOM 708 N N . LEU A 1 96 ? 7.234 2.847 -17.692 1.00 82.06 96 LEU A N 1
ATOM 709 C CA . LEU A 1 96 ? 8.529 3.529 -17.640 1.00 82.06 96 LEU A CA 1
ATOM 710 C C . LEU A 1 96 ? 9.714 2.616 -17.984 1.00 82.06 96 LEU A C 1
ATOM 712 O O . LEU A 1 96 ? 10.858 3.050 -17.909 1.00 82.06 96 LEU A O 1
ATOM 716 N N . TRP A 1 97 ? 9.453 1.378 -18.413 1.00 77.75 97 TRP A N 1
ATOM 717 C CA . TRP A 1 97 ? 10.468 0.353 -18.669 1.00 77.75 97 TRP A CA 1
ATOM 718 C C . TRP A 1 97 ? 11.660 0.859 -19.492 1.00 77.75 97 TRP A C 1
ATOM 720 O O . TRP A 1 97 ? 12.805 0.614 -19.143 1.00 77.75 97 TRP A O 1
ATOM 730 N N . ASN A 1 98 ? 11.399 1.595 -20.572 1.00 76.38 98 ASN A N 1
ATOM 731 C CA . ASN A 1 98 ? 12.468 2.061 -21.456 1.00 76.38 98 ASN A CA 1
ATOM 732 C C . ASN A 1 98 ? 13.320 3.177 -20.836 1.00 76.38 98 ASN A C 1
ATOM 734 O O . ASN A 1 98 ? 14.490 3.263 -21.166 1.00 76.38 98 ASN A O 1
ATOM 738 N N . GLN A 1 99 ? 12.753 4.003 -19.951 1.00 76.75 99 GLN A N 1
ATOM 739 C CA . GLN A 1 99 ? 13.504 5.069 -19.274 1.00 76.75 99 GLN A CA 1
ATOM 740 C C . GLN A 1 99 ? 14.310 4.538 -18.086 1.00 76.75 99 GLN A C 1
ATOM 742 O O . GLN A 1 99 ? 15.355 5.074 -17.755 1.00 76.75 99 GLN A O 1
ATOM 747 N N . LEU A 1 100 ? 13.817 3.482 -17.438 1.00 72.12 100 LEU A N 1
ATOM 748 C CA . LEU A 1 100 ? 14.465 2.881 -16.270 1.00 72.12 100 LEU A CA 1
ATOM 749 C C . LEU A 1 100 ? 15.580 1.894 -16.640 1.00 72.12 100 LEU A C 1
ATOM 751 O O . LEU A 1 100 ? 16.473 1.649 -15.836 1.00 72.12 100 LEU A O 1
ATOM 755 N N . PHE A 1 101 ? 15.521 1.305 -17.837 1.00 71.50 101 PHE A N 1
ATOM 756 C CA . PHE A 1 101 ? 16.418 0.227 -18.268 1.00 71.50 101 PHE A CA 1
ATOM 757 C C . PHE A 1 101 ? 17.051 0.514 -19.640 1.00 71.50 101 PHE A C 1
ATOM 759 O O . PHE A 1 101 ? 17.281 -0.407 -20.421 1.00 71.50 101 PHE A O 1
ATOM 766 N N . GLU A 1 102 ? 17.298 1.796 -19.931 1.00 60.59 102 GLU A N 1
ATOM 767 C CA . GLU A 1 102 ? 17.692 2.360 -21.237 1.00 60.59 102 GLU A CA 1
ATOM 768 C C . GLU A 1 102 ? 18.949 1.699 -21.862 1.00 60.59 102 GLU A C 1
ATOM 770 O O . GLU A 1 102 ? 19.089 1.691 -23.085 1.00 60.59 102 GLU A O 1
ATOM 775 N N . ASP A 1 103 ? 19.790 1.043 -21.049 1.00 59.16 103 ASP A N 1
ATOM 776 C CA . ASP A 1 103 ? 21.060 0.415 -21.451 1.00 59.16 103 ASP A CA 1
ATOM 777 C C . ASP A 1 103 ? 21.043 -1.123 -21.599 1.00 59.16 103 ASP A C 1
ATOM 779 O O . ASP A 1 103 ? 22.066 -1.707 -21.967 1.00 59.16 103 ASP A O 1
ATOM 783 N N . ASP A 1 104 ? 19.923 -1.815 -21.347 1.00 57.50 104 ASP A N 1
ATOM 784 C CA . ASP A 1 104 ? 19.873 -3.283 -21.452 1.00 57.50 104 ASP A CA 1
ATOM 785 C C . ASP A 1 104 ? 18.988 -3.722 -22.636 1.00 57.50 104 ASP A C 1
ATOM 787 O O . ASP A 1 104 ? 17.759 -3.567 -22.594 1.00 57.50 104 ASP A O 1
ATOM 791 N N . PRO A 1 105 ? 19.557 -4.288 -23.724 1.00 46.56 105 PRO A N 1
ATOM 792 C CA . PRO A 1 105 ? 18.810 -4.740 -24.888 1.00 46.56 105 PRO A CA 1
ATOM 793 C C . PRO A 1 105 ? 18.118 -6.075 -24.588 1.00 46.56 105 PRO A C 1
ATOM 795 O O . PRO A 1 105 ? 18.213 -7.046 -25.335 1.00 46.56 105 PRO A O 1
ATOM 798 N N . ALA A 1 106 ? 17.309 -6.117 -23.536 1.00 52.81 106 ALA A N 1
ATOM 799 C CA . ALA A 1 106 ? 16.241 -7.086 -23.376 1.00 52.81 106 ALA A CA 1
ATOM 800 C C . ALA A 1 106 ? 15.051 -6.682 -24.272 1.00 52.81 106 ALA A C 1
ATOM 802 O O . ALA A 1 106 ? 13.892 -6.627 -23.848 1.00 52.81 106 ALA A O 1
ATOM 803 N N . SER A 1 107 ? 15.360 -6.344 -25.526 1.00 55.47 107 SER A N 1
ATOM 804 C CA . SER A 1 107 ? 14.401 -5.976 -26.545 1.00 55.47 107 SER A CA 1
ATOM 805 C C . SER A 1 107 ? 13.522 -7.185 -26.849 1.00 55.47 107 SER A C 1
ATOM 807 O O . SER A 1 107 ? 13.967 -8.331 -26.947 1.00 55.47 107 SER A O 1
ATOM 809 N N . VAL A 1 108 ? 12.226 -6.892 -26.873 1.00 54.66 108 VAL A N 1
ATOM 810 C CA . VAL A 1 108 ? 11.108 -7.644 -27.446 1.00 54.66 108 VAL A CA 1
ATOM 811 C C . VAL A 1 108 ? 11.564 -8.848 -28.293 1.00 54.66 108 VAL A C 1
ATOM 813 O O . VAL A 1 108 ? 11.720 -8.734 -29.503 1.00 54.66 108 VAL A O 1
ATOM 816 N N . GLY A 1 109 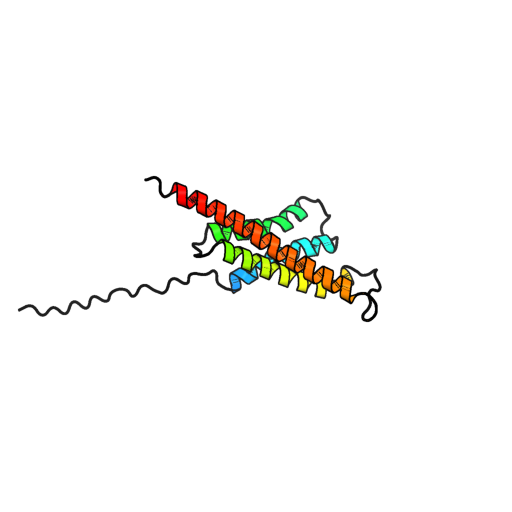? 11.792 -10.007 -27.659 1.00 50.22 109 GLY A N 1
ATOM 817 C CA . GLY A 1 109 ? 12.046 -11.258 -28.387 1.00 50.22 109 GLY A CA 1
ATOM 818 C C . GLY A 1 109 ? 12.980 -12.299 -27.758 1.00 50.22 109 GLY A C 1
ATOM 819 O O . GLY A 1 109 ? 12.762 -13.475 -28.019 1.00 50.22 109 GLY A O 1
ATOM 820 N N . GLY A 1 110 ? 13.984 -11.940 -26.945 1.00 46.53 110 GLY A N 1
ATOM 821 C CA . GLY A 1 110 ? 15.051 -12.912 -26.598 1.00 46.53 110 GLY A CA 1
ATOM 822 C C . GLY A 1 110 ? 15.225 -13.294 -25.123 1.00 46.53 110 GLY A C 1
ATOM 823 O O . GLY A 1 110 ? 15.399 -14.467 -24.809 1.00 46.53 110 GLY A O 1
ATOM 824 N N . GLY A 1 111 ? 15.174 -12.322 -24.206 1.00 55.25 111 GLY A N 1
ATOM 825 C CA . GLY A 1 111 ? 15.512 -12.540 -22.785 1.00 55.25 111 GLY A CA 1
ATOM 826 C C . GLY A 1 111 ? 14.843 -11.582 -21.792 1.00 55.25 111 GLY A C 1
ATOM 827 O O . GLY A 1 111 ? 15.061 -11.695 -20.591 1.00 55.25 111 GLY A O 1
ATOM 828 N N . GLY A 1 112 ? 13.991 -10.663 -22.265 1.00 62.75 112 GLY A N 1
ATOM 829 C CA . GLY A 1 112 ? 13.332 -9.662 -21.415 1.00 62.75 112 GLY A CA 1
ATOM 830 C C . GLY A 1 112 ? 12.062 -10.125 -20.710 1.00 62.75 112 GLY A C 1
ATOM 831 O O . GLY A 1 112 ? 11.667 -9.525 -19.715 1.00 62.75 112 GLY A O 1
ATOM 832 N N . MET A 1 113 ? 11.424 -11.205 -21.172 1.00 70.69 113 MET A N 1
ATOM 833 C CA . MET A 1 113 ? 10.198 -11.712 -20.542 1.00 70.69 113 MET A CA 1
ATOM 834 C C . MET A 1 113 ? 10.428 -12.235 -19.108 1.00 70.69 113 MET A C 1
ATOM 836 O O . MET A 1 113 ? 9.640 -11.876 -18.232 1.00 70.69 113 MET A O 1
ATOM 840 N N . PRO A 1 114 ? 11.496 -13.007 -18.810 1.00 77.00 114 PRO A N 1
ATOM 841 C CA . PRO A 1 114 ? 11.811 -13.409 -17.439 1.00 77.00 114 PRO A CA 1
ATOM 842 C C . PRO A 1 114 ? 12.061 -12.217 -16.510 1.00 77.00 114 PRO A C 1
ATOM 844 O O . PRO A 1 114 ? 11.531 -12.189 -15.404 1.00 77.00 114 PRO A O 1
ATOM 847 N N . ILE A 1 115 ? 12.798 -11.201 -16.968 1.00 77.25 115 ILE A N 1
ATOM 848 C CA . ILE A 1 115 ? 13.117 -10.007 -16.167 1.00 77.25 115 ILE A CA 1
ATOM 849 C C . ILE A 1 115 ? 11.856 -9.170 -15.920 1.00 77.25 115 ILE A C 1
ATOM 851 O O . ILE A 1 115 ? 11.609 -8.737 -14.796 1.00 77.25 115 ILE A O 1
ATOM 855 N N . ARG A 1 116 ? 10.985 -9.025 -16.9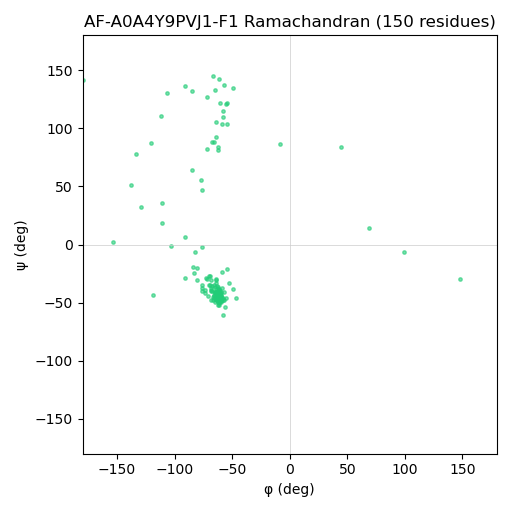27 1.00 78.94 116 ARG A N 1
ATOM 856 C CA . ARG A 1 116 ? 9.660 -8.406 -16.757 1.00 78.94 116 ARG A CA 1
ATOM 857 C C . ARG A 1 116 ? 8.800 -9.174 -15.767 1.00 78.94 116 ARG A C 1
ATOM 859 O O . ARG A 1 116 ? 8.160 -8.552 -14.928 1.00 78.94 116 ARG A O 1
ATOM 866 N N . LEU A 1 117 ? 8.803 -10.506 -15.823 1.00 80.38 117 LEU A N 1
ATOM 867 C CA . LEU A 1 117 ? 8.065 -11.333 -14.873 1.00 80.38 117 LEU A CA 1
ATOM 868 C C . LEU A 1 117 ? 8.598 -11.151 -13.447 1.00 80.38 117 LEU A C 1
ATOM 870 O O . LEU A 1 117 ? 7.803 -11.001 -12.526 1.00 80.38 117 LEU A O 1
ATOM 874 N N . VAL A 1 118 ? 9.920 -11.098 -13.266 1.00 82.56 118 VAL A N 1
ATOM 875 C CA . VAL A 1 118 ? 10.547 -10.810 -11.968 1.00 82.56 118 VAL A CA 1
ATOM 876 C C . VAL A 1 118 ? 10.162 -9.417 -11.471 1.00 82.56 118 VAL A C 1
ATOM 878 O O . VAL A 1 118 ? 9.789 -9.290 -10.310 1.00 82.56 118 VAL A O 1
ATOM 881 N N . ALA A 1 119 ? 10.160 -8.395 -12.330 1.00 80.75 119 ALA A N 1
ATOM 882 C CA . ALA A 1 119 ? 9.730 -7.045 -11.964 1.00 80.75 119 ALA A CA 1
ATOM 883 C C . ALA A 1 119 ? 8.236 -6.987 -11.592 1.00 80.75 119 ALA A C 1
ATOM 885 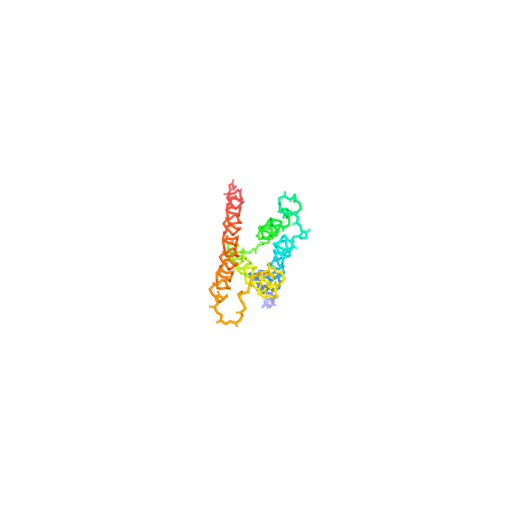O O . ALA A 1 119 ? 7.862 -6.368 -10.596 1.00 80.75 119 ALA A O 1
ATOM 886 N N . ILE A 1 120 ? 7.375 -7.683 -12.344 1.00 82.81 120 ILE A N 1
ATOM 887 C CA . ILE A 1 120 ? 5.940 -7.812 -12.046 1.00 82.81 120 ILE A CA 1
ATOM 888 C C . ILE A 1 120 ? 5.742 -8.493 -10.688 1.00 82.81 120 ILE A C 1
ATOM 890 O O . ILE A 1 120 ? 5.035 -7.971 -9.825 1.00 82.81 120 ILE A O 1
ATOM 894 N N . LEU A 1 121 ? 6.378 -9.648 -10.476 1.00 83.00 121 LEU A N 1
ATOM 895 C CA . LEU A 1 121 ? 6.285 -10.396 -9.224 1.00 83.00 121 LEU A CA 1
ATOM 896 C C . LEU A 1 121 ? 6.852 -9.582 -8.059 1.00 83.00 121 LEU A C 1
ATOM 898 O O . LEU A 1 121 ? 6.214 -9.507 -7.014 1.00 83.00 121 LEU A O 1
ATOM 902 N N . GLY A 1 122 ? 7.992 -8.921 -8.248 1.00 80.19 122 GLY A N 1
ATOM 903 C CA . GLY A 1 122 ? 8.626 -8.057 -7.259 1.00 80.19 122 GLY A CA 1
ATOM 904 C C . GLY A 1 122 ? 7.729 -6.895 -6.839 1.00 80.19 122 GLY A C 1
ATOM 905 O O . GLY A 1 122 ? 7.531 -6.686 -5.642 1.00 80.19 122 GLY A O 1
ATOM 906 N N . GLY A 1 123 ? 7.104 -6.195 -7.790 1.00 78.94 123 GLY A N 1
ATOM 907 C CA . GLY A 1 123 ? 6.164 -5.109 -7.499 1.00 78.94 123 GLY A CA 1
ATOM 908 C C . GLY A 1 123 ? 4.907 -5.590 -6.765 1.00 78.94 123 GLY A C 1
ATOM 909 O O . GLY A 1 123 ? 4.488 -4.978 -5.777 1.00 78.94 123 GLY A O 1
ATOM 910 N N . LEU A 1 124 ? 4.343 -6.732 -7.175 1.00 82.12 124 LEU A N 1
ATOM 911 C CA . LEU A 1 124 ? 3.193 -7.340 -6.497 1.00 82.12 124 LEU A CA 1
ATOM 912 C C . LEU A 1 124 ? 3.538 -7.786 -5.073 1.00 82.12 124 LEU A C 1
ATOM 914 O O . LEU A 1 124 ? 2.821 -7.431 -4.136 1.00 82.12 124 LEU A O 1
ATOM 918 N N . ILE A 1 125 ? 4.642 -8.516 -4.895 1.00 81.38 125 ILE A N 1
ATOM 919 C CA . ILE A 1 125 ? 5.128 -8.970 -3.585 1.00 81.38 125 ILE A CA 1
ATOM 920 C C . ILE A 1 125 ? 5.381 -7.759 -2.685 1.00 81.38 125 ILE A C 1
ATOM 922 O O . ILE A 1 125 ? 4.896 -7.728 -1.559 1.00 81.38 125 ILE A O 1
ATOM 926 N N . THR A 1 126 ? 6.043 -6.719 -3.189 1.00 80.62 126 THR A N 1
ATOM 927 C CA . THR A 1 126 ? 6.325 -5.483 -2.439 1.00 80.62 126 THR A CA 1
ATOM 928 C C . THR A 1 126 ? 5.049 -4.744 -2.022 1.00 80.62 126 THR A C 1
ATOM 930 O O . THR A 1 126 ? 4.955 -4.210 -0.909 1.00 80.62 126 THR A O 1
ATOM 933 N N . GLY A 1 127 ? 4.031 -4.726 -2.886 1.00 79.19 127 GLY A N 1
ATOM 934 C CA . GLY A 1 127 ? 2.702 -4.207 -2.566 1.00 79.19 127 GLY A CA 1
ATOM 935 C C . GLY A 1 127 ? 2.023 -4.995 -1.448 1.00 79.19 127 GLY A C 1
ATOM 936 O O . GLY A 1 127 ? 1.602 -4.420 -0.441 1.00 79.19 127 GLY A O 1
ATOM 937 N N . VAL A 1 128 ? 1.959 -6.319 -1.602 1.00 79.62 128 VAL A N 1
ATOM 938 C CA . VAL A 1 128 ? 1.316 -7.236 -0.651 1.00 79.62 128 VAL A CA 1
ATOM 939 C C . VAL A 1 128 ? 2.023 -7.228 0.700 1.00 79.62 128 VAL A C 1
ATOM 941 O O . VAL A 1 128 ? 1.350 -7.097 1.718 1.00 79.62 128 VAL A O 1
ATOM 944 N N . VAL A 1 129 ? 3.355 -7.311 0.733 1.00 82.38 129 VAL A N 1
ATOM 945 C CA . VAL A 1 129 ? 4.152 -7.293 1.969 1.00 82.38 129 VAL A CA 1
ATOM 946 C C . VAL A 1 129 ? 3.925 -5.993 2.729 1.00 82.38 129 VAL A C 1
ATOM 948 O O . VAL A 1 129 ? 3.600 -6.033 3.912 1.00 82.38 129 VAL A O 1
ATOM 951 N N . ALA A 1 130 ? 4.002 -4.839 2.068 1.00 76.75 130 ALA A N 1
ATOM 952 C CA . ALA A 1 130 ? 3.739 -3.566 2.735 1.00 76.75 130 ALA A CA 1
ATOM 953 C C . ALA A 1 130 ? 2.288 -3.445 3.228 1.00 76.75 130 ALA A C 1
ATOM 955 O O . ALA A 1 130 ? 2.052 -2.940 4.324 1.00 76.75 130 ALA A O 1
ATOM 956 N N . GLY A 1 131 ? 1.317 -3.943 2.455 1.00 75.75 131 GLY A N 1
ATOM 957 C CA . GLY A 1 131 ? -0.083 -4.016 2.876 1.00 75.75 131 GLY A CA 1
ATOM 958 C C . GLY A 1 131 ? -0.290 -4.924 4.088 1.00 75.75 131 GLY A C 1
ATOM 959 O O . GLY A 1 131 ? -1.015 -4.564 5.013 1.00 75.75 131 GLY A O 1
ATOM 960 N N . ALA A 1 132 ? 0.372 -6.079 4.117 1.00 78.56 132 ALA A N 1
ATOM 961 C CA . ALA A 1 132 ? 0.320 -7.027 5.222 1.00 78.56 132 ALA A CA 1
ATOM 962 C C . ALA A 1 132 ? 0.973 -6.455 6.486 1.00 78.56 132 ALA A C 1
ATOM 964 O O . ALA A 1 132 ? 0.361 -6.488 7.552 1.00 78.56 132 ALA A O 1
ATOM 965 N N . VAL A 1 133 ? 2.171 -5.874 6.367 1.00 80.12 133 VAL A N 1
ATOM 966 C CA . VAL A 1 133 ? 2.884 -5.222 7.475 1.00 80.12 133 VAL A CA 1
ATOM 967 C C . VAL A 1 133 ? 2.072 -4.042 8.011 1.00 80.12 133 VAL A C 1
ATOM 969 O O . VAL A 1 133 ? 1.785 -3.988 9.206 1.00 80.12 133 VAL A O 1
ATOM 972 N N . GLY A 1 134 ? 1.610 -3.140 7.141 1.00 75.81 134 GLY A N 1
ATOM 973 C CA . GLY A 1 134 ? 0.768 -2.011 7.543 1.00 75.81 134 GLY A CA 1
ATOM 974 C C . GLY A 1 134 ? -0.555 -2.460 8.172 1.00 75.81 134 GLY A C 1
ATOM 975 O O . GLY A 1 134 ? -1.000 -1.893 9.170 1.00 75.81 134 GLY A O 1
ATOM 976 N N . GLY A 1 135 ? -1.168 -3.518 7.639 1.00 72.50 135 GLY A N 1
ATOM 977 C CA . GLY A 1 135 ? -2.387 -4.108 8.182 1.00 72.50 135 GLY A CA 1
ATOM 978 C C . GLY A 1 135 ? -2.186 -4.722 9.564 1.00 72.50 135 GLY A C 1
ATOM 979 O O . GLY A 1 135 ? -3.046 -4.545 10.430 1.00 72.50 135 GLY A O 1
ATOM 980 N N . LEU A 1 136 ? -1.066 -5.417 9.788 1.00 80.38 136 LEU A N 1
ATOM 981 C CA . LEU A 1 136 ? -0.691 -5.965 11.094 1.00 80.38 136 LEU A CA 1
ATOM 982 C C . LEU A 1 136 ? -0.493 -4.848 12.117 1.00 80.38 136 LEU A C 1
ATOM 984 O O . LEU A 1 136 ? -1.030 -4.938 13.221 1.00 80.38 136 LEU A O 1
ATOM 988 N N . ILE A 1 137 ? 0.205 -3.773 11.739 1.00 77.06 137 ILE A N 1
ATOM 989 C CA . ILE A 1 137 ? 0.410 -2.603 12.602 1.00 77.06 137 ILE A CA 1
ATOM 990 C C . ILE A 1 137 ? -0.936 -1.963 12.955 1.00 77.06 137 ILE A C 1
ATOM 992 O O . ILE A 1 137 ? -1.230 -1.754 14.131 1.00 77.06 137 ILE A O 1
ATOM 996 N N . ALA A 1 138 ? -1.798 -1.711 11.967 1.00 75.25 138 ALA A N 1
ATOM 997 C CA . ALA A 1 138 ? -3.118 -1.128 12.199 1.00 75.25 138 ALA A CA 1
ATOM 998 C C . ALA A 1 138 ? -3.993 -2.012 13.106 1.00 75.25 138 ALA A C 1
ATOM 1000 O O . ALA A 1 138 ? -4.696 -1.508 13.987 1.00 75.25 138 ALA A O 1
ATOM 1001 N N . TRP A 1 139 ? -3.938 -3.334 12.923 1.00 78.62 139 TRP A N 1
ATOM 1002 C CA . TRP A 1 139 ? -4.625 -4.286 13.793 1.00 78.62 139 TRP A CA 1
ATOM 1003 C C . TRP A 1 139 ? -4.085 -4.247 15.225 1.00 78.62 139 TRP A C 1
ATOM 1005 O O . TRP A 1 139 ? -4.880 -4.147 16.159 1.00 78.62 139 TRP A O 1
ATOM 1015 N N . ALA A 1 140 ? -2.762 -4.258 15.404 1.00 77.25 140 ALA A N 1
ATOM 1016 C CA . ALA A 1 140 ? -2.121 -4.202 16.715 1.00 77.25 140 ALA A CA 1
ATOM 1017 C C . ALA A 1 140 ? -2.468 -2.903 17.459 1.00 77.25 140 ALA A C 1
ATOM 1019 O O . ALA A 1 140 ? -2.896 -2.950 18.613 1.00 77.25 140 ALA A O 1
ATOM 1020 N N . VAL A 1 141 ? -2.384 -1.752 16.783 1.00 79.00 141 VAL A N 1
ATOM 1021 C CA . VAL A 1 141 ? -2.767 -0.446 17.345 1.00 79.00 141 VAL A CA 1
ATOM 1022 C C . VAL A 1 141 ? -4.227 -0.463 17.789 1.00 79.00 141 VAL A C 1
ATOM 1024 O O . VAL A 1 141 ? -4.535 -0.097 18.924 1.00 79.00 141 VAL A O 1
ATOM 1027 N N . ARG A 1 142 ? -5.140 -0.953 16.943 1.00 74.12 142 ARG A N 1
ATOM 1028 C CA . ARG A 1 142 ? -6.567 -1.005 17.280 1.00 74.12 142 ARG A CA 1
ATOM 1029 C C . ARG A 1 142 ? -6.870 -1.989 18.411 1.00 74.12 142 ARG A C 1
ATOM 1031 O O . ARG A 1 142 ? -7.725 -1.705 19.244 1.00 74.12 142 ARG A O 1
ATOM 1038 N N . ALA A 1 143 ? -6.166 -3.117 18.476 1.00 74.00 143 ALA A N 1
ATOM 1039 C CA . ALA A 1 143 ? -6.287 -4.071 19.574 1.00 74.00 143 ALA A CA 1
ATOM 1040 C C . ALA A 1 143 ? -5.853 -3.447 20.911 1.00 74.00 143 ALA A C 1
ATOM 1042 O O . ALA A 1 143 ? -6.537 -3.628 21.917 1.00 74.00 143 ALA A O 1
ATOM 1043 N N . VAL A 1 144 ? -4.768 -2.667 20.922 1.00 79.69 144 VAL A N 1
ATOM 1044 C CA . VAL A 1 144 ? -4.302 -1.944 22.117 1.00 79.69 144 VAL A CA 1
ATOM 1045 C C . VAL A 1 144 ? -5.293 -0.853 22.532 1.00 79.69 144 VAL A C 1
ATOM 1047 O O . VAL A 1 144 ? -5.632 -0.762 23.711 1.00 79.69 144 VAL A O 1
ATOM 1050 N N . VAL A 1 145 ? -5.801 -0.060 21.583 1.00 78.12 145 VAL A N 1
ATOM 1051 C CA . VAL A 1 145 ? -6.784 1.004 21.860 1.00 78.12 145 VAL A CA 1
ATOM 1052 C C . VAL A 1 145 ? -8.091 0.425 22.414 1.00 78.12 145 VAL A C 1
ATOM 1054 O O . VAL A 1 145 ? -8.578 0.897 23.439 1.00 78.12 145 VAL A O 1
ATOM 1057 N N . ASN A 1 146 ? -8.621 -0.645 21.812 1.00 70.56 146 ASN A N 1
ATOM 1058 C CA . ASN A 1 146 ? -9.857 -1.283 22.274 1.00 70.56 146 ASN A CA 1
ATOM 1059 C C . ASN A 1 146 ? -9.705 -1.934 23.658 1.00 70.56 146 ASN A C 1
ATOM 1061 O O . ASN A 1 146 ? -10.645 -1.901 24.444 1.00 70.56 146 ASN A O 1
ATOM 1065 N N . ARG A 1 147 ? -8.530 -2.497 23.983 1.00 68.12 147 ARG A N 1
ATOM 1066 C CA . ARG A 1 147 ? -8.263 -3.038 25.328 1.00 68.12 147 ARG A CA 1
ATOM 1067 C C . ARG A 1 147 ? -8.263 -1.950 26.398 1.00 68.12 147 ARG A C 1
ATOM 1069 O O . ARG A 1 147 ? -8.741 -2.201 27.493 1.00 68.12 147 ARG A O 1
ATOM 1076 N N . ARG A 1 148 ? -7.768 -0.746 26.092 1.00 61.19 148 ARG A N 1
ATOM 1077 C CA . ARG A 1 148 ? -7.771 0.386 27.038 1.00 61.19 148 ARG A CA 1
ATOM 1078 C C . ARG A 1 148 ? -9.170 0.948 27.298 1.00 61.19 148 ARG A C 1
ATOM 1080 O O . ARG A 1 148 ? -9.408 1.469 28.376 1.00 61.19 148 ARG A O 1
ATOM 1087 N N . ALA A 1 149 ? -10.085 0.811 26.340 1.00 59.59 149 ALA A N 1
ATOM 1088 C CA . ALA A 1 149 ? -11.471 1.261 26.470 1.00 59.59 149 ALA A CA 1
ATOM 1089 C C . ALA A 1 149 ? -12.392 0.270 27.217 1.00 59.59 149 ALA A C 1
ATOM 1091 O O . ALA A 1 149 ? -13.548 0.597 27.455 1.00 59.59 149 ALA A O 1
ATOM 1092 N N . GLY A 1 150 ? -11.907 -0.931 27.560 1.00 50.88 150 GLY A N 1
ATOM 1093 C CA . GLY A 1 150 ? -12.679 -1.988 28.231 1.00 50.88 150 GLY A CA 1
ATOM 1094 C C . GLY A 1 150 ? -12.265 -2.282 29.679 1.00 50.88 150 GLY A C 1
ATOM 1095 O O . GLY A 1 150 ? -12.562 -3.367 30.165 1.00 50.88 150 GLY A O 1
ATOM 1096 N N . VAL A 1 151 ? -11.541 -1.371 30.345 1.00 46.12 151 VAL A N 1
ATOM 1097 C CA . VAL A 1 151 ? -11.097 -1.507 31.757 1.00 46.12 151 VAL A CA 1
ATOM 1098 C C . VAL A 1 151 ? -11.832 -0.511 32.673 1.00 46.12 151 VAL A C 1
ATOM 1100 O O . VAL A 1 151 ? -11.279 0.016 33.631 1.00 46.12 151 VAL A O 1
ATOM 1103 N N . THR A 1 152 ? -13.101 -0.242 32.387 1.00 39.91 152 THR A N 1
ATOM 1104 C CA . THR A 1 152 ? -14.030 0.474 33.280 1.00 39.91 152 THR A CA 1
ATOM 1105 C C . THR A 1 152 ? -15.341 -0.275 33.295 1.00 39.91 152 THR A C 1
ATOM 1107 O O . THR A 1 152 ? -15.884 -0.478 34.398 1.00 39.91 152 THR A O 1
#

Sequence (152 aa):
MSHAASLHSEPQPLPRRSGLPIMAIIALAALRVPGPVLEDLGILEAGEWTSVLLSWAPVALWIAVVVIRPVARPFLTVLAIGATSGVLLVIAYQLLWNQLFEDDPASVGGGGMPIRLVAILGGLITGVVAGAVGGLIAWAVRAVVNRRAGVT

Solvent-accessible surface area (backbone atoms only — not comparable to full-atom values): 8499 Å² total; per-residue (Å²): 134,88,78,89,73,80,80,74,75,70,78,75,80,72,80,77,77,72,56,82,55,68,65,58,40,52,53,56,16,53,54,47,42,60,34,59,54,37,38,68,67,63,76,33,58,88,84,39,69,65,46,54,47,40,58,47,48,36,56,54,48,54,31,51,51,46,66,73,41,93,49,84,53,43,35,63,51,34,27,50,25,18,37,50,25,6,51,53,37,30,51,49,51,67,72,41,39,64,78,67,44,71,87,60,88,49,52,94,85,81,66,31,66,64,57,50,49,49,50,42,49,48,27,38,50,54,13,37,49,52,5,47,54,40,6,49,51,34,42,52,54,48,53,55,55,55,55,67,74,68,79,124

pLDDT: mean 72.38, std 10.83, range [39.91, 85.81]

Mean predicted aligned error: 12.43 Å

Nearest PDB structures (foldseek):
  8x61-assembly1_C  TM=4.878E-01  e=6.262E-01  Escherichia coli K-12
  5xu1-assembly1_M  TM=2.678E-01  e=1.668E+00  Streptococcus pneumoniae R6

Foldseek 3Di:
DDDDPPPPPPPDPDPDPQADPPVVLLVLLVQQQPLVLCCLLVVDPPPDPVSVCSNCVSLVVLLVCLLVDPHPQQLVSLLSSLQSSLVVNLVVCVVCVCSNPVPDPPDDDDPCPVVNVVSSVVSNCRSNVSSNVSSVVSVVVNVVVVVVVPPD

Radius of gyration: 22.68 Å; Cα contacts (8 Å, |Δi|>4): 135; chains: 1; bounding box: 83×27×62 Å